Protein AF-A0A8R7UZB0-F1 (afdb_monomer_lite)

Secondary structure (DSSP, 8-state):
-HHHHH-TT--EEEEE----GGGS---HHHHHHTT--SS---TTSSS---TT----BSS--EEEEES----HHHHHHHHHHHHHBTT--EEEEE--PPPHHHHHHTT-

Foldseek 3Di:
DVVCVVCLQDAEAEAEDDPDPVPDPPDPVVCVVVVHDPDPDPLPPDQDDDPPDPAARERHAYYEYAQDDPDPSSVSSVVSNVVRYPNHNDYHYYHHDDDPVVVVVVPD

Organism: Triticum urartu (NCBI:txid4572)

Structure (mmCIF, N/CA/C/O backbone):
data_AF-A0A8R7UZB0-F1
#
_entry.id   AF-A0A8R7UZB0-F1
#
loop_
_atom_site.group_PDB
_atom_site.id
_atom_site.type_symbol
_atom_site.label_atom_id
_atom_site.label_alt_id
_atom_site.label_comp_id
_atom_site.label_asym_id
_atom_site.label_entity_id
_atom_site.label_seq_id
_atom_site.pdbx_PDB_ins_code
_atom_site.Cartn_x
_atom_site.Cartn_y
_atom_site.Cartn_z
_atom_site.occupancy
_atom_site.B_iso_or_equiv
_atom_site.auth_seq_id
_atom_site.auth_comp_id
_atom_site.auth_asym_id
_atom_site.auth_atom_id
_atom_site.pdbx_PDB_model_num
ATOM 1 N N . MET A 1 1 ? 6.814 10.118 -5.670 1.00 72.44 1 MET A N 1
ATOM 2 C CA . MET A 1 1 ? 6.245 9.483 -4.460 1.00 72.44 1 MET A CA 1
ATOM 3 C C . MET A 1 1 ? 7.316 9.513 -3.372 1.00 72.44 1 MET A C 1
ATOM 5 O O . MET A 1 1 ? 8.326 8.846 -3.556 1.00 72.44 1 MET A O 1
ATOM 9 N N . PHE A 1 2 ? 7.157 10.299 -2.298 1.00 76.12 2 PHE A N 1
ATOM 10 C CA . PHE A 1 2 ? 8.247 10.562 -1.332 1.00 76.12 2 PHE A CA 1
ATOM 11 C C . PHE A 1 2 ? 8.702 9.310 -0.561 1.00 76.12 2 PHE A C 1
ATOM 13 O O . PHE A 1 2 ? 9.891 9.141 -0.313 1.00 76.12 2 PHE A O 1
ATOM 20 N N . ILE A 1 3 ? 7.773 8.394 -0.259 1.00 81.38 3 ILE A N 1
ATOM 21 C CA . ILE A 1 3 ? 8.074 7.125 0.424 1.00 81.38 3 ILE A CA 1
ATOM 22 C C . ILE A 1 3 ? 9.095 6.310 -0.379 1.00 81.38 3 ILE A C 1
ATOM 24 O O . ILE A 1 3 ? 10.067 5.815 0.178 1.00 81.38 3 ILE A O 1
ATOM 28 N N . LEU A 1 4 ? 8.916 6.236 -1.701 1.00 87.00 4 LEU A N 1
ATOM 29 C CA . LEU A 1 4 ? 9.827 5.504 -2.582 1.00 87.00 4 LEU A CA 1
ATOM 30 C C . LEU A 1 4 ? 11.197 6.188 -2.684 1.00 87.00 4 LEU A C 1
ATOM 32 O O . LEU A 1 4 ? 12.214 5.514 -2.765 1.00 87.00 4 LEU A O 1
ATOM 36 N N . GLN A 1 5 ? 11.254 7.521 -2.631 1.00 86.62 5 GLN A N 1
ATOM 37 C CA . GLN A 1 5 ? 12.531 8.247 -2.622 1.00 86.62 5 GLN A CA 1
ATOM 38 C C . GLN A 1 5 ? 13.339 7.981 -1.346 1.00 86.62 5 GLN A C 1
ATOM 40 O O . GLN A 1 5 ? 14.559 7.861 -1.411 1.00 86.62 5 GLN A O 1
ATOM 45 N N . GLY A 1 6 ? 12.665 7.868 -0.199 1.00 88.00 6 GLY A N 1
ATOM 46 C CA . GLY A 1 6 ? 13.305 7.583 1.087 1.00 88.00 6 GLY A CA 1
ATOM 47 C C . GLY A 1 6 ? 13.708 6.119 1.293 1.00 88.00 6 GLY A C 1
ATOM 48 O O . GLY A 1 6 ? 14.413 5.826 2.255 1.00 88.00 6 GLY A O 1
ATOM 49 N N . ALA A 1 7 ? 13.279 5.204 0.420 1.00 91.06 7 ALA A N 1
ATOM 50 C CA . ALA A 1 7 ? 13.490 3.766 0.578 1.00 91.06 7 ALA A CA 1
ATOM 51 C C . ALA A 1 7 ? 13.933 3.095 -0.739 1.00 91.06 7 ALA A C 1
ATOM 53 O O . ALA A 1 7 ? 13.227 2.228 -1.241 1.00 91.06 7 ALA A O 1
ATOM 54 N N . PRO A 1 8 ? 15.110 3.438 -1.298 1.00 90.50 8 PRO A N 1
ATOM 55 C CA . PRO A 1 8 ? 15.537 2.988 -2.632 1.00 90.50 8 PRO A CA 1
ATOM 56 C C . PRO A 1 8 ? 15.699 1.464 -2.779 1.00 90.50 8 PRO A C 1
ATOM 58 O O . PRO A 1 8 ? 15.636 0.940 -3.890 1.00 90.50 8 PRO A O 1
ATOM 61 N N . SER A 1 9 ? 15.900 0.746 -1.670 1.00 94.25 9 SER A N 1
ATOM 62 C CA . SER A 1 9 ? 16.006 -0.719 -1.635 1.00 94.25 9 SER A CA 1
ATOM 63 C C . SER A 1 9 ? 14.660 -1.418 -1.410 1.00 94.25 9 SER A C 1
ATOM 65 O O . SER A 1 9 ? 14.629 -2.633 -1.226 1.00 94.25 9 SER A O 1
ATOM 67 N N . LEU A 1 10 ? 13.539 -0.691 -1.391 1.00 95.75 10 LEU A N 1
ATOM 68 C CA . LEU A 1 10 ? 12.221 -1.276 -1.145 1.00 95.75 10 LEU A CA 1
ATOM 69 C C . LEU A 1 10 ? 11.825 -2.213 -2.293 1.00 95.75 10 LEU A C 1
ATOM 71 O O . LEU A 1 10 ? 11.697 -1.773 -3.431 1.00 95.75 10 LEU A O 1
ATOM 75 N N . HIS A 1 11 ? 11.628 -3.495 -1.996 1.00 97.06 11 HIS A N 1
ATOM 76 C CA . HIS A 1 11 ? 11.221 -4.487 -2.997 1.00 97.06 11 HIS A CA 1
ATOM 77 C C . HIS A 1 11 ? 9.697 -4.616 -3.120 1.00 97.06 11 HIS A C 1
ATOM 79 O O . HIS A 1 11 ? 9.159 -4.749 -4.217 1.00 97.06 11 HIS A O 1
ATOM 85 N N . GLU A 1 12 ? 8.995 -4.514 -1.992 1.00 97.38 12 GLU A N 1
ATOM 86 C CA . GLU A 1 12 ? 7.544 -4.652 -1.901 1.00 97.38 12 GLU A CA 1
ATOM 87 C C . GLU A 1 12 ? 6.950 -3.491 -1.102 1.00 97.38 12 GLU A C 1
ATOM 89 O O . GLU A 1 12 ? 7.444 -3.146 -0.026 1.00 97.38 12 GLU A O 1
ATOM 94 N N . LEU A 1 13 ? 5.873 -2.900 -1.621 1.00 94.94 13 LEU A N 1
ATOM 95 C CA . LEU A 1 13 ? 5.086 -1.881 -0.933 1.00 94.94 13 LEU A CA 1
ATOM 96 C C . LEU A 1 13 ? 3.693 -2.433 -0.624 1.00 94.94 13 LEU A C 1
ATOM 98 O O . LEU A 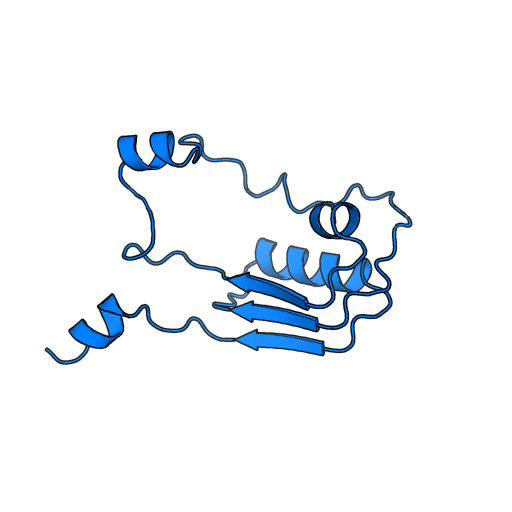1 13 ? 2.922 -2.740 -1.531 1.00 94.94 13 LEU A O 1
ATOM 102 N N . CYS A 1 14 ? 3.350 -2.482 0.661 1.00 93.81 14 CYS A N 1
ATOM 103 C CA . CYS A 1 14 ? 2.031 -2.882 1.141 1.00 93.81 14 CYS A CA 1
ATOM 104 C C . CYS A 1 14 ? 1.259 -1.668 1.666 1.00 93.81 14 CYS A C 1
ATOM 106 O O . CYS A 1 14 ? 1.725 -0.963 2.560 1.00 93.81 14 CYS A O 1
ATOM 108 N N . ILE A 1 15 ? 0.057 -1.451 1.138 1.00 90.06 15 ILE A N 1
ATOM 109 C CA . ILE A 1 15 ? -0.878 -0.411 1.567 1.00 90.06 15 ILE A CA 1
ATOM 110 C C . ILE A 1 15 ? -2.114 -1.106 2.133 1.00 90.06 15 ILE A C 1
ATOM 112 O O . ILE A 1 15 ? -2.766 -1.882 1.440 1.00 90.06 15 ILE A O 1
ATOM 116 N N . LYS A 1 16 ? -2.454 -0.828 3.391 1.00 87.75 16 LYS A N 1
ATOM 117 C CA . LYS A 1 16 ? -3.696 -1.297 4.015 1.00 87.75 16 LYS A CA 1
ATOM 118 C C . LYS A 1 16 ? -4.631 -0.102 4.170 1.00 87.75 16 LYS A C 1
ATOM 120 O O . LYS A 1 16 ? -4.341 0.806 4.944 1.00 87.75 16 LYS A O 1
ATOM 125 N N . VAL A 1 17 ? -5.729 -0.101 3.424 1.00 84.81 17 VAL A N 1
ATOM 126 C CA . VAL A 1 17 ? -6.808 0.877 3.573 1.00 84.81 17 VAL A CA 1
ATOM 127 C C . VAL A 1 17 ? -7.757 0.342 4.633 1.00 84.81 17 VAL A C 1
ATOM 129 O O . VAL A 1 17 ? -8.304 -0.755 4.497 1.00 84.81 17 VAL A O 1
ATOM 132 N N . TRP A 1 18 ? -7.895 1.083 5.730 1.00 80.00 18 TRP A N 1
ATOM 133 C CA . TRP A 1 18 ? -8.658 0.628 6.881 1.00 80.00 18 TRP A CA 1
ATOM 134 C C . TRP A 1 18 ? -9.370 1.776 7.585 1.00 80.00 18 TRP A C 1
ATOM 136 O O . TRP A 1 18 ? -8.745 2.675 8.135 1.00 80.00 18 TRP A O 1
ATOM 146 N N . ASP A 1 19 ? -10.690 1.691 7.594 1.00 75.06 19 ASP A N 1
ATOM 147 C CA . ASP A 1 19 ? -11.644 2.613 8.215 1.00 75.06 19 ASP A CA 1
ATOM 148 C C . ASP A 1 19 ? -12.495 1.898 9.283 1.00 75.06 19 ASP A C 1
ATOM 150 O O . ASP A 1 19 ? -13.523 2.394 9.736 1.00 75.06 19 ASP A O 1
ATOM 154 N N . HIS A 1 20 ? -12.105 0.681 9.675 1.00 80.69 20 HIS A N 1
ATOM 155 C CA . HIS A 1 20 ? -12.876 -0.092 10.637 1.00 80.69 20 HIS A CA 1
ATOM 156 C C . HIS A 1 20 ? -12.580 0.344 12.075 1.00 80.69 20 HIS A C 1
ATOM 158 O O . HIS A 1 20 ? -11.468 0.153 12.573 1.00 80.69 20 HIS A O 1
ATOM 164 N N . LEU A 1 21 ? -13.617 0.825 12.765 1.00 78.56 21 LEU A N 1
ATOM 165 C CA . LEU A 1 21 ? -13.573 1.329 14.142 1.00 78.56 21 LEU A CA 1
ATOM 166 C C . LEU A 1 21 ? -12.818 0.425 15.129 1.00 78.56 21 LEU A C 1
ATOM 168 O O . LEU A 1 21 ? -12.085 0.942 15.962 1.00 78.56 21 LEU A O 1
ATOM 172 N N . CYS A 1 22 ? -12.926 -0.907 15.026 1.00 81.38 22 CYS A N 1
ATOM 173 C CA . CYS A 1 22 ? -12.248 -1.808 15.974 1.00 81.38 22 CYS A CA 1
ATOM 174 C C . CYS A 1 22 ? -10.713 -1.768 15.918 1.00 81.38 22 CYS A C 1
ATOM 176 O O . CYS A 1 22 ? -10.078 -2.257 16.844 1.00 81.38 22 CYS A O 1
ATOM 178 N N . GLU A 1 23 ? -10.114 -1.243 14.846 1.00 75.31 23 GLU A N 1
ATOM 179 C CA . GLU A 1 23 ? -8.653 -1.076 14.743 1.00 75.31 23 GLU A CA 1
ATOM 180 C C . GLU A 1 23 ? -8.241 0.403 14.741 1.00 75.31 23 GLU A C 1
ATOM 182 O O . GLU A 1 23 ? -7.054 0.714 14.660 1.00 75.31 23 GLU A O 1
ATOM 187 N N . MET A 1 24 ? -9.201 1.329 14.826 1.00 79.94 24 MET A N 1
ATOM 188 C CA . MET A 1 24 ? -8.911 2.755 14.884 1.00 79.94 24 MET A CA 1
ATOM 189 C C . MET A 1 24 ? -8.689 3.192 16.330 1.00 79.94 24 MET A C 1
ATOM 191 O O . MET A 1 24 ? -9.538 2.997 17.198 1.00 79.94 24 MET A O 1
ATOM 195 N N . THR A 1 25 ? -7.572 3.873 16.584 1.00 83.19 25 THR A N 1
ATOM 196 C CA . THR A 1 25 ? -7.390 4.630 17.826 1.00 83.19 25 THR A CA 1
ATOM 197 C C . THR A 1 25 ? -8.259 5.883 17.752 1.00 83.19 25 THR A C 1
ATOM 199 O O . THR A 1 25 ? -7.883 6.875 17.119 1.00 83.19 25 THR A O 1
ATOM 202 N N . VAL A 1 26 ? -9.452 5.803 18.341 1.00 82.12 26 VAL A N 1
ATOM 203 C CA . VAL A 1 26 ? -10.423 6.908 18.414 1.00 82.12 26 VAL A CA 1
ATOM 204 C C . VAL A 1 26 ? -10.237 7.780 19.654 1.00 82.12 26 VAL A C 1
ATOM 206 O O . VAL A 1 26 ? -10.601 8.948 19.627 1.00 82.12 26 VAL A O 1
ATOM 209 N N . ASP A 1 27 ? -9.643 7.234 20.716 1.00 88.25 27 ASP A N 1
ATOM 210 C CA . ASP A 1 27 ? -9.380 7.968 21.952 1.00 88.25 27 ASP A CA 1
ATOM 211 C C . ASP A 1 27 ? -8.278 9.020 21.753 1.00 88.25 27 ASP A C 1
ATOM 213 O O . ASP A 1 27 ? -7.170 8.701 21.323 1.00 88.25 27 ASP A O 1
ATOM 217 N N . GLU A 1 28 ? -8.573 10.281 22.066 1.00 87.00 28 GLU A N 1
ATOM 218 C CA . GLU A 1 28 ? -7.668 11.410 21.821 1.00 87.00 28 GLU A CA 1
ATOM 219 C C . GLU A 1 28 ? -6.362 11.336 22.625 1.00 87.00 28 GLU A C 1
ATOM 221 O O . GLU A 1 28 ? -5.310 11.770 22.136 1.00 87.00 28 GLU A O 1
ATOM 226 N N . GLN A 1 29 ? -6.400 10.782 23.842 1.00 89.00 29 GLN A N 1
ATOM 227 C CA . GLN A 1 29 ? -5.214 10.661 24.690 1.00 89.00 29 GLN A CA 1
ATOM 228 C C . GLN A 1 29 ? -4.267 9.604 24.125 1.00 89.00 29 GLN A C 1
ATOM 230 O O . GLN A 1 29 ? -3.074 9.871 23.948 1.00 89.00 29 GLN A O 1
ATOM 235 N N . GLU A 1 30 ? -4.799 8.439 23.755 1.00 88.69 30 GLU A N 1
ATOM 236 C CA . GLU A 1 30 ? -4.027 7.387 23.096 1.00 88.69 30 GLU A CA 1
ATOM 237 C C . GLU A 1 30 ? -3.514 7.855 21.729 1.00 88.69 30 GLU A C 1
ATOM 239 O O . GLU A 1 30 ? -2.345 7.640 21.404 1.00 88.69 30 GLU A O 1
ATOM 244 N N . ARG A 1 31 ? -4.322 8.584 20.949 1.00 88.44 31 ARG A N 1
ATOM 245 C CA . ARG A 1 31 ? -3.869 9.181 19.683 1.00 88.44 31 ARG A CA 1
ATOM 246 C C . ARG A 1 31 ? -2.666 10.094 19.877 1.00 88.44 31 ARG A C 1
ATOM 248 O O . ARG A 1 31 ? -1.669 9.939 19.177 1.00 88.44 31 ARG A O 1
ATOM 255 N N . THR A 1 32 ? -2.734 10.989 20.858 1.00 87.25 32 THR A N 1
ATOM 256 C CA . THR A 1 32 ? -1.637 11.911 21.182 1.00 87.25 32 THR A CA 1
ATOM 257 C C . THR A 1 32 ? -0.383 11.146 21.610 1.00 87.25 32 THR A C 1
ATOM 259 O O . THR A 1 32 ? 0.714 11.431 21.131 1.00 87.25 32 THR A O 1
ATOM 262 N N . LYS A 1 33 ? -0.543 10.123 22.454 1.00 90.56 33 LYS A N 1
ATOM 263 C CA . LYS A 1 33 ? 0.541 9.247 22.922 1.00 90.56 33 LYS A CA 1
ATOM 264 C C . LYS A 1 33 ? 1.232 8.490 21.783 1.00 90.56 33 LYS A C 1
ATOM 266 O O . LYS A 1 33 ? 2.450 8.342 21.817 1.00 90.56 33 LYS A O 1
ATOM 271 N N . TYR A 1 34 ? 0.488 8.052 20.767 1.00 86.31 34 TYR A N 1
ATOM 272 C CA . TYR A 1 34 ? 1.044 7.418 19.563 1.00 86.31 34 TYR A CA 1
ATOM 273 C C . TYR A 1 34 ? 1.509 8.422 18.492 1.00 86.31 34 TYR A C 1
ATOM 275 O O . TYR A 1 34 ? 1.948 8.013 17.417 1.00 86.31 34 TYR A O 1
ATOM 283 N N . GLY A 1 35 ? 1.441 9.730 18.767 1.00 83.94 35 GLY A N 1
ATOM 284 C CA . GLY A 1 35 ? 1.853 10.779 17.832 1.00 83.94 35 GLY A CA 1
ATOM 285 C C . GLY A 1 35 ? 0.894 10.971 16.653 1.00 83.94 35 GLY A C 1
ATOM 286 O O . GLY A 1 35 ? 1.267 11.569 15.640 1.00 83.94 35 GLY A O 1
ATOM 287 N N . PHE A 1 36 ? -0.338 10.469 16.753 1.00 82.44 36 PHE A N 1
ATOM 288 C CA . PHE A 1 36 ? -1.373 10.744 15.767 1.00 82.44 36 PHE A CA 1
ATOM 289 C C . PHE A 1 36 ? -1.857 12.185 15.908 1.00 82.44 36 PHE A C 1
ATOM 291 O O . PHE A 1 36 ? -2.085 12.694 17.001 1.00 82.44 36 PHE A O 1
ATOM 298 N N . SER A 1 37 ? -2.030 12.852 14.770 1.00 79.44 37 SER A N 1
ATOM 299 C CA . SER A 1 37 ? -2.597 14.196 14.735 1.00 79.44 37 SER A CA 1
ATOM 300 C C . SER A 1 37 ? -4.106 14.130 14.972 1.00 79.44 37 SER A C 1
ATOM 302 O O . SER A 1 37 ? -4.788 13.274 14.404 1.00 79.44 37 SER A O 1
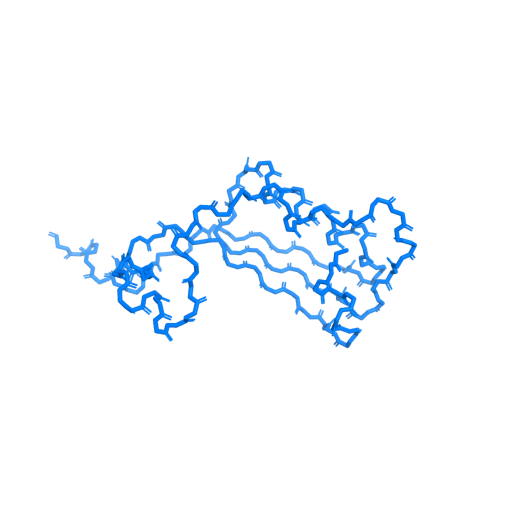ATOM 304 N N . ASN A 1 38 ? -4.618 15.033 15.804 1.00 75.06 38 ASN A N 1
ATOM 305 C CA . ASN A 1 38 ? -6.058 15.216 16.013 1.00 75.06 38 ASN A CA 1
ATOM 306 C C . ASN A 1 38 ? -6.667 16.204 15.008 1.00 75.06 38 ASN A C 1
ATOM 308 O O . ASN A 1 38 ? -7.883 16.303 14.894 1.00 75.06 38 ASN A O 1
ATOM 312 N N . GLU A 1 39 ? -5.826 16.899 14.241 1.00 77.50 39 GLU A N 1
ATOM 313 C CA . GLU A 1 39 ? -6.268 17.721 13.124 1.00 77.50 39 GLU A CA 1
ATOM 314 C C . GLU A 1 39 ? -6.622 16.810 11.945 1.00 77.50 39 GLU A C 1
ATOM 316 O O . GLU A 1 39 ? -5.861 15.900 11.592 1.00 77.50 39 GLU A O 1
ATOM 321 N N . GLN A 1 40 ? -7.767 17.065 11.306 1.00 65.62 40 GLN A N 1
ATOM 322 C CA . GLN A 1 40 ? -8.022 16.496 9.988 1.00 65.62 40 GLN A CA 1
ATOM 323 C C . GLN A 1 40 ? -6.975 17.057 9.036 1.00 65.62 40 GLN A C 1
ATOM 325 O O . GLN A 1 40 ? -7.015 18.217 8.638 1.00 65.62 40 GLN A O 1
ATOM 330 N N . LYS A 1 41 ? -6.002 16.221 8.687 1.00 62.69 41 LYS A N 1
ATOM 331 C CA . LYS A 1 41 ? -5.083 16.538 7.607 1.00 62.69 41 LYS A CA 1
ATOM 332 C C . LYS A 1 41 ? -5.856 16.370 6.313 1.00 62.69 41 LYS A C 1
ATOM 334 O O . LYS A 1 41 ? -6.293 15.258 6.021 1.00 62.69 41 LYS A O 1
ATOM 339 N N . ASP A 1 42 ? -5.999 17.447 5.546 1.00 55.66 42 ASP A N 1
ATOM 340 C CA . ASP A 1 42 ? -6.537 17.371 4.191 1.00 55.66 42 ASP A CA 1
ATOM 341 C C . ASP A 1 42 ? -5.792 16.268 3.424 1.00 55.66 42 ASP A C 1
ATOM 343 O O . ASP A 1 42 ? -4.595 16.374 3.125 1.00 55.66 42 ASP A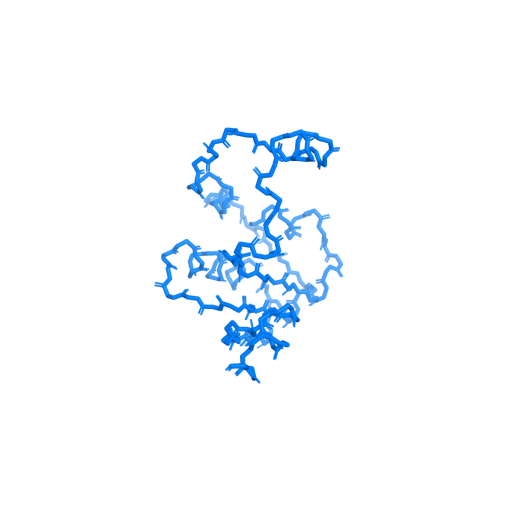 O 1
ATOM 347 N N . ALA A 1 43 ? -6.505 15.183 3.106 1.00 51.84 43 ALA A N 1
ATOM 348 C CA . ALA A 1 43 ? -5.966 13.985 2.454 1.00 51.84 43 ALA A CA 1
ATOM 349 C C . ALA A 1 43 ? -5.322 14.284 1.082 1.00 51.84 43 ALA A C 1
ATOM 351 O O . ALA A 1 43 ? -4.584 13.470 0.522 1.00 51.84 43 ALA A O 1
ATOM 352 N N . HIS A 1 44 ? -5.561 15.485 0.553 1.00 48.50 44 HIS A N 1
ATOM 353 C CA . HIS A 1 44 ? -5.081 15.973 -0.731 1.00 48.50 44 HIS A CA 1
ATOM 354 C C . HIS A 1 44 ? -3.574 16.262 -0.799 1.00 48.50 44 HIS A C 1
ATOM 356 O O . HIS A 1 44 ? -3.042 16.360 -1.910 1.00 48.50 44 HIS A O 1
ATOM 362 N N . VAL A 1 45 ? -2.885 16.426 0.338 1.00 50.66 45 VAL A N 1
ATOM 363 C CA . VAL A 1 45 ? -1.524 16.999 0.355 1.00 50.66 45 VAL A CA 1
ATOM 364 C C . VAL A 1 45 ? -0.413 15.948 0.258 1.00 50.66 45 VAL 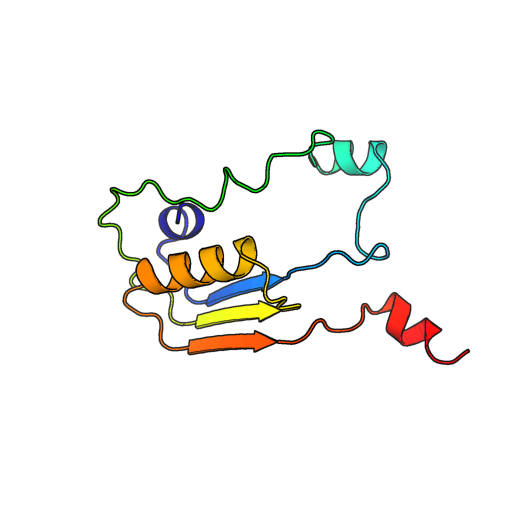A C 1
ATOM 366 O O . VAL A 1 45 ? 0.626 16.220 -0.336 1.00 50.66 45 VAL A O 1
ATOM 369 N N . LEU A 1 46 ? -0.602 14.732 0.779 1.00 51.28 46 LEU A N 1
ATOM 370 C CA . LEU A 1 46 ? 0.532 13.819 1.001 1.00 51.28 46 LEU A CA 1
ATOM 371 C C . LEU A 1 46 ? 0.878 12.911 -0.190 1.00 51.28 46 LEU A C 1
ATOM 373 O O . LEU A 1 46 ? 2.030 12.522 -0.341 1.00 51.28 46 LEU A O 1
ATOM 377 N N . TRP A 1 47 ? -0.063 12.601 -1.083 1.00 56.88 47 TRP A N 1
ATOM 378 C CA . TRP A 1 47 ? 0.187 11.640 -2.175 1.00 56.88 47 TRP A CA 1
ATOM 379 C C . TRP A 1 47 ? 0.595 12.279 -3.501 1.00 56.88 47 TRP A C 1
ATOM 381 O O . TRP A 1 47 ? 1.069 11.587 -4.405 1.00 56.88 47 TRP A O 1
ATOM 391 N N . LYS A 1 48 ? 0.428 13.599 -3.636 1.00 52.66 48 LYS A N 1
ATOM 392 C CA . LYS A 1 48 ? 0.882 14.327 -4.819 1.00 52.66 48 LYS A CA 1
ATOM 393 C C . LYS A 1 48 ? 2.401 14.419 -4.759 1.00 52.66 48 LYS A C 1
ATOM 395 O O . LYS A 1 48 ? 2.968 15.267 -4.080 1.00 52.66 48 LYS A O 1
ATOM 400 N N . ALA A 1 49 ? 3.067 13.511 -5.466 1.00 53.31 49 ALA A N 1
ATOM 401 C CA . ALA A 1 49 ? 4.473 13.690 -5.785 1.00 53.31 49 ALA A CA 1
ATOM 402 C C . ALA A 1 49 ? 4.648 15.068 -6.451 1.00 53.31 49 ALA A C 1
ATOM 404 O O . ALA A 1 49 ? 3.787 15.440 -7.255 1.00 53.31 49 ALA A O 1
ATOM 405 N N . PRO A 1 50 ? 5.725 15.817 -6.160 1.00 54.47 50 PRO A N 1
ATOM 406 C CA . PRO A 1 50 ? 6.031 17.001 -6.944 1.00 54.47 50 PRO A CA 1
ATOM 407 C C . PRO A 1 50 ? 6.070 16.598 -8.421 1.00 54.47 50 PRO A C 1
ATOM 409 O O . PRO A 1 50 ? 6.767 15.652 -8.795 1.00 54.47 50 PRO A O 1
ATOM 412 N N . SER A 1 51 ? 5.275 17.292 -9.236 1.00 52.00 51 SER A N 1
ATOM 413 C CA . SER A 1 51 ? 4.993 17.004 -10.650 1.00 52.00 51 SER A CA 1
ATOM 414 C C . SER A 1 51 ? 6.229 17.005 -11.567 1.00 52.00 51 SER A C 1
ATOM 416 O O . SER A 1 51 ? 6.088 16.834 -12.772 1.00 52.00 51 SER A O 1
ATOM 418 N N . SER A 1 52 ? 7.421 17.230 -11.010 1.00 52.59 52 SER A N 1
ATOM 419 C CA . SER A 1 52 ? 8.687 17.505 -11.690 1.00 52.59 52 SER A CA 1
ATOM 420 C C . SER A 1 52 ? 9.830 16.559 -11.305 1.00 52.59 52 SER A C 1
ATOM 422 O O . SER A 1 52 ? 10.979 16.827 -11.643 1.00 52.59 52 SER A O 1
ATOM 424 N N . SER A 1 53 ? 9.570 15.483 -10.561 1.00 61.06 53 SER A N 1
ATOM 425 C CA . SER A 1 53 ? 10.635 14.542 -10.216 1.00 61.06 53 SER A CA 1
ATOM 426 C C . SER A 1 53 ? 10.747 13.452 -11.282 1.00 61.06 53 SER A C 1
ATOM 428 O O . SER A 1 53 ? 9.923 12.542 -11.308 1.00 61.06 53 SER A O 1
ATOM 430 N N . ASP A 1 54 ? 11.813 13.488 -12.090 1.00 73.62 54 ASP A N 1
ATOM 431 C CA . ASP A 1 54 ? 12.249 12.390 -12.983 1.00 73.62 54 ASP A CA 1
ATOM 432 C C . ASP A 1 54 ? 12.681 11.121 -12.218 1.00 73.62 54 ASP A C 1
ATOM 434 O O . ASP A 1 54 ? 13.285 10.199 -12.770 1.00 73.62 54 ASP A O 1
ATOM 438 N N . PHE A 1 55 ? 12.408 11.070 -10.914 1.00 83.88 55 PHE A N 1
ATOM 439 C CA . PHE A 1 55 ? 12.777 9.971 -10.051 1.00 83.88 55 PHE A CA 1
ATOM 440 C C . PHE A 1 55 ? 12.086 8.682 -10.490 1.00 83.88 55 PHE A C 1
ATOM 442 O O . PHE A 1 55 ? 10.856 8.605 -10.576 1.00 83.88 55 PHE A O 1
ATOM 449 N N . LYS A 1 56 ? 12.905 7.649 -10.684 1.00 89.06 56 LYS A N 1
ATOM 450 C CA . LYS A 1 56 ? 12.468 6.282 -10.932 1.00 89.06 56 LYS A CA 1
ATOM 451 C C . LYS A 1 56 ? 12.957 5.373 -9.816 1.00 89.06 56 LYS A C 1
ATOM 453 O O . LYS A 1 56 ? 14.135 5.370 -9.470 1.00 89.06 56 LYS A O 1
ATOM 458 N N . HIS A 1 57 ? 12.040 4.594 -9.264 1.00 92.12 57 HIS A N 1
ATOM 459 C CA . HIS A 1 57 ? 12.355 3.542 -8.316 1.00 92.12 57 HIS A CA 1
ATOM 460 C C . HIS A 1 57 ? 12.672 2.258 -9.087 1.00 92.12 57 HIS A C 1
ATOM 462 O O . HIS A 1 57 ? 11.850 1.790 -9.872 1.00 92.12 57 HIS A O 1
ATOM 468 N N . HIS A 1 58 ? 13.862 1.697 -8.883 1.00 94.62 58 HIS A N 1
ATOM 469 C CA . HIS A 1 58 ? 14.359 0.571 -9.683 1.00 94.62 58 HIS A CA 1
ATOM 470 C C . HIS A 1 58 ? 14.279 -0.786 -8.980 1.00 94.62 58 HIS A C 1
ATOM 472 O O . HIS A 1 58 ? 14.526 -1.795 -9.624 1.00 94.62 58 HIS A O 1
ATOM 478 N N . ASN A 1 59 ? 13.934 -0.824 -7.689 1.00 96.19 59 ASN A N 1
ATOM 479 C CA . ASN A 1 59 ? 13.904 -2.074 -6.922 1.00 96.19 59 ASN A CA 1
ATOM 480 C C . ASN A 1 59 ? 12.491 -2.553 -6.552 1.00 96.19 59 ASN A C 1
ATOM 482 O O . ASN A 1 59 ? 12.335 -3.672 -6.086 1.00 96.19 59 ASN A O 1
ATOM 486 N N . LEU A 1 60 ? 11.467 -1.713 -6.741 1.00 96.81 60 LEU A N 1
ATOM 487 C CA . LEU A 1 60 ? 10.106 -2.014 -6.290 1.00 96.81 60 LEU A CA 1
ATOM 488 C C . LEU A 1 60 ? 9.405 -2.838 -7.365 1.00 96.81 60 LEU A C 1
ATOM 490 O O . LEU A 1 60 ? 8.944 -2.267 -8.354 1.00 96.81 60 LEU A O 1
ATOM 494 N N . SER A 1 61 ? 9.306 -4.142 -7.140 1.00 97.62 61 SER A N 1
ATOM 495 C CA . SER A 1 61 ? 8.688 -5.099 -8.060 1.00 97.62 61 SER A CA 1
ATOM 496 C C . SER A 1 61 ? 7.224 -5.377 -7.740 1.00 97.62 61 SER A C 1
ATOM 498 O O . SER A 1 61 ? 6.466 -5.735 -8.639 1.00 97.62 61 SER A O 1
ATOM 500 N N . MET A 1 62 ? 6.796 -5.150 -6.493 1.00 98.12 62 MET A N 1
ATOM 501 C CA . MET A 1 62 ? 5.464 -5.545 -6.039 1.00 98.12 62 MET A CA 1
ATOM 502 C C . MET A 1 62 ? 4.732 -4.450 -5.259 1.00 98.12 62 MET A C 1
ATOM 504 O O . MET A 1 62 ? 5.256 -3.877 -4.300 1.00 98.12 62 MET A O 1
ATOM 508 N N . LEU A 1 63 ? 3.475 -4.209 -5.637 1.00 96.62 63 LEU A N 1
ATOM 509 C CA . LEU A 1 63 ? 2.521 -3.390 -4.890 1.00 96.62 63 LEU A CA 1
ATOM 510 C C . LEU A 1 63 ? 1.345 -4.256 -4.425 1.00 96.62 63 LEU A C 1
ATOM 512 O O . LEU A 1 63 ? 0.671 -4.879 -5.244 1.00 96.62 63 LEU A O 1
ATOM 516 N N . ARG A 1 64 ? 1.046 -4.246 -3.123 1.00 96.38 64 ARG A N 1
ATOM 517 C CA . ARG A 1 64 ? -0.159 -4.867 -2.552 1.00 96.38 64 ARG A CA 1
ATOM 518 C C . ARG A 1 64 ? -1.047 -3.819 -1.906 1.00 96.38 64 ARG A C 1
ATOM 520 O O . ARG A 1 64 ? -0.588 -3.059 -1.056 1.00 96.38 64 ARG A O 1
ATOM 527 N N . VAL A 1 65 ? -2.325 -3.814 -2.263 1.00 93.12 65 VAL A N 1
ATOM 528 C CA . VAL A 1 65 ? -3.343 -2.954 -1.655 1.00 93.12 65 VAL A CA 1
ATOM 529 C C . VAL A 1 65 ? -4.410 -3.829 -1.013 1.00 93.12 65 VAL A C 1
ATOM 531 O O . VAL A 1 65 ? -5.062 -4.604 -1.701 1.00 93.12 65 VAL A O 1
ATOM 534 N N . PHE A 1 66 ? -4.594 -3.707 0.297 1.00 90.62 66 PHE A N 1
ATOM 535 C CA . PHE A 1 66 ? -5.638 -4.397 1.055 1.00 90.62 66 PHE A CA 1
ATOM 536 C C . PHE A 1 66 ? -6.759 -3.432 1.405 1.00 90.62 66 PHE A C 1
ATOM 538 O O . PHE A 1 66 ? -6.484 -2.300 1.802 1.00 90.62 66 PHE A O 1
ATOM 545 N N . GLY A 1 67 ? -8.009 -3.884 1.304 1.00 88.00 67 GLY A N 1
ATOM 546 C CA . GLY A 1 67 ? -9.157 -3.007 1.523 1.00 88.00 67 GLY A CA 1
ATOM 547 C C . GLY A 1 67 ? -9.375 -2.018 0.391 1.00 88.00 67 GLY A C 1
ATOM 548 O O . GLY A 1 67 ? -9.816 -0.902 0.640 1.00 88.00 67 GLY A O 1
ATOM 549 N N . PHE A 1 68 ? -9.042 -2.412 -0.840 1.00 84.69 68 PHE A N 1
ATOM 550 C CA . PHE A 1 68 ? -9.192 -1.538 -1.993 1.00 84.69 68 PHE A CA 1
ATOM 551 C C . PHE A 1 68 ? -10.647 -1.071 -2.146 1.00 84.69 68 PHE A C 1
ATOM 553 O O . PHE A 1 68 ? -11.572 -1.878 -2.230 1.00 84.69 68 PHE A O 1
ATOM 560 N N . GLN A 1 69 ? -10.816 0.247 -2.211 1.00 81.94 69 GLN A N 1
ATOM 561 C CA . GLN A 1 69 ? -12.056 0.919 -2.573 1.00 81.94 69 GLN A CA 1
ATOM 562 C C . GLN A 1 69 ? -11.758 1.824 -3.771 1.00 81.94 69 GLN A C 1
ATOM 564 O O . GLN A 1 69 ? -10.657 2.369 -3.886 1.00 81.94 69 GLN A O 1
ATOM 569 N N . CYS A 1 70 ? -12.720 1.979 -4.684 1.00 83.12 70 CYS A N 1
ATOM 570 C CA . CYS 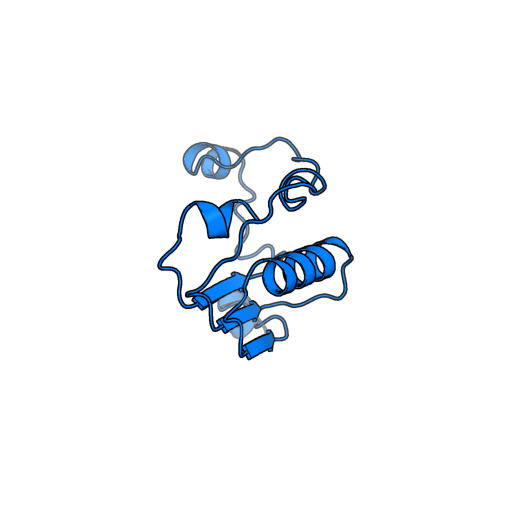A 1 70 ? -12.552 2.781 -5.900 1.00 83.12 70 CYS A CA 1
ATOM 571 C C . CYS A 1 70 ? -12.661 4.295 -5.615 1.00 83.12 70 CYS A C 1
ATOM 573 O O . CYS A 1 70 ? -13.383 5.024 -6.294 1.00 83.12 70 CYS A O 1
ATOM 575 N N . GLU A 1 71 ? -11.941 4.765 -4.601 1.00 84.81 71 GLU A N 1
ATOM 576 C CA . GLU A 1 71 ? -11.823 6.174 -4.242 1.00 84.81 71 GLU A CA 1
ATOM 577 C C . GLU A 1 71 ? -10.700 6.832 -5.048 1.00 84.81 71 GLU A C 1
ATOM 579 O O . GLU A 1 71 ? -9.658 6.222 -5.330 1.00 84.81 71 GLU A O 1
ATOM 584 N N . ALA A 1 72 ? -10.898 8.094 -5.433 1.00 84.38 72 ALA A N 1
ATOM 585 C CA . ALA A 1 72 ? -9.974 8.806 -6.310 1.00 84.38 72 ALA A CA 1
ATOM 586 C C . ALA A 1 72 ? -8.567 8.900 -5.698 1.00 84.38 72 ALA A C 1
ATOM 588 O O . ALA A 1 72 ? -7.567 8.772 -6.405 1.00 84.38 72 ALA A O 1
ATOM 589 N N . GLU A 1 73 ? -8.484 9.081 -4.386 1.00 80.88 73 GLU A N 1
ATOM 590 C CA . GLU A 1 73 ? -7.263 9.185 -3.596 1.00 80.88 73 GLU A CA 1
ATOM 591 C C . GLU A 1 73 ? -6.445 7.890 -3.664 1.00 80.88 73 GLU A C 1
ATOM 593 O O . GLU A 1 73 ? -5.252 7.925 -3.984 1.00 80.88 73 GLU A O 1
ATOM 598 N N . ILE A 1 74 ? -7.095 6.743 -3.443 1.00 83.75 74 ILE A N 1
ATOM 599 C CA . ILE A 1 74 ? -6.465 5.416 -3.478 1.00 83.75 74 ILE A CA 1
ATOM 600 C C . ILE A 1 74 ? -5.978 5.116 -4.898 1.00 83.75 74 ILE A C 1
ATOM 602 O O . ILE A 1 74 ? -4.816 4.754 -5.106 1.00 83.75 74 ILE A O 1
ATOM 606 N N . VAL A 1 75 ? -6.834 5.339 -5.897 1.00 86.94 75 VAL A N 1
ATOM 607 C CA . VAL A 1 75 ? -6.495 5.119 -7.310 1.00 86.94 75 VAL A CA 1
ATOM 608 C C . VAL A 1 75 ? -5.337 6.020 -7.751 1.00 86.94 75 VAL A C 1
ATOM 610 O O . VAL A 1 75 ? -4.435 5.569 -8.461 1.00 86.94 75 VAL A O 1
ATOM 613 N N . ASN A 1 76 ? -5.316 7.284 -7.328 1.00 85.88 76 ASN A N 1
ATOM 614 C CA . ASN A 1 76 ? -4.231 8.212 -7.651 1.00 85.88 76 ASN A CA 1
ATOM 615 C C . ASN A 1 76 ? -2.916 7.835 -6.959 1.00 85.88 76 ASN A C 1
ATOM 617 O O . ASN A 1 76 ? -1.852 7.991 -7.567 1.00 85.88 76 ASN A O 1
ATOM 621 N N . CYS A 1 77 ? -2.972 7.302 -5.736 1.00 85.19 77 CYS A N 1
ATOM 622 C CA . CYS A 1 77 ? -1.804 6.750 -5.053 1.00 85.19 77 CYS A CA 1
ATOM 623 C C . CYS A 1 77 ? -1.211 5.576 -5.849 1.00 85.19 77 CYS A C 1
ATOM 625 O O . CYS A 1 77 ? -0.035 5.625 -6.219 1.00 85.19 77 CYS A O 1
ATOM 627 N N . ILE A 1 78 ? -2.036 4.591 -6.221 1.00 89.25 78 ILE A N 1
ATOM 628 C CA . ILE A 1 78 ? -1.617 3.426 -7.020 1.00 89.25 78 ILE A CA 1
ATOM 629 C C . ILE A 1 78 ? -1.003 3.875 -8.350 1.00 89.25 78 ILE A C 1
ATOM 631 O O . ILE A 1 78 ? 0.124 3.499 -8.674 1.00 89.25 78 ILE A O 1
ATOM 635 N N . LYS A 1 79 ? -1.687 4.760 -9.088 1.00 89.31 79 LYS A N 1
ATOM 636 C CA . LYS A 1 79 ? -1.166 5.330 -10.343 1.00 89.31 79 LYS A CA 1
ATOM 637 C C . LYS A 1 79 ? 0.180 6.026 -10.146 1.00 89.31 79 LYS A C 1
ATOM 639 O O . LYS A 1 79 ? 1.033 5.961 -11.026 1.00 89.31 79 LYS A O 1
ATOM 644 N N . SER A 1 80 ? 0.379 6.699 -9.016 1.00 87.88 80 SER A N 1
ATOM 645 C CA . SER A 1 80 ? 1.644 7.370 -8.708 1.00 87.88 80 SER A CA 1
ATOM 646 C C . SER A 1 80 ? 2.770 6.369 -8.449 1.00 87.88 80 SER A C 1
ATOM 648 O O . SER A 1 80 ? 3.874 6.577 -8.945 1.00 87.88 80 SER A O 1
ATOM 650 N N . VAL A 1 81 ? 2.498 5.262 -7.748 1.00 90.12 81 VAL A N 1
ATOM 651 C CA . VAL A 1 81 ? 3.468 4.165 -7.572 1.00 90.12 81 VAL A CA 1
ATOM 652 C C . VAL A 1 81 ? 3.838 3.554 -8.921 1.00 90.12 81 VAL A C 1
ATOM 654 O O . VAL A 1 81 ? 5.023 3.457 -9.228 1.00 90.12 81 VAL A O 1
ATOM 657 N N . MET A 1 82 ? 2.843 3.231 -9.753 1.00 90.75 82 MET A N 1
ATOM 658 C CA . MET A 1 82 ? 3.058 2.656 -11.088 1.00 90.75 82 MET A CA 1
ATOM 659 C C . MET A 1 82 ? 3.882 3.571 -12.000 1.00 90.75 82 MET A C 1
ATOM 661 O O . MET A 1 82 ? 4.712 3.097 -12.762 1.00 90.75 82 MET A O 1
ATOM 665 N N . LYS A 1 83 ? 3.681 4.892 -11.923 1.00 89.12 83 LYS A N 1
ATOM 666 C CA . LYS A 1 83 ? 4.476 5.861 -12.695 1.00 89.12 83 LYS A CA 1
ATOM 667 C C . LYS A 1 83 ? 5.911 5.990 -12.189 1.00 89.12 83 LYS A C 1
ATOM 669 O O . LYS A 1 83 ? 6.816 6.220 -12.984 1.00 89.12 83 LYS A O 1
ATOM 674 N N . THR A 1 84 ? 6.109 5.928 -10.873 1.00 89.56 84 THR A N 1
ATOM 675 C CA . THR A 1 84 ? 7.422 6.136 -10.254 1.00 89.56 84 THR A CA 1
ATOM 676 C C . THR A 1 84 ? 8.280 4.872 -10.273 1.00 89.56 84 THR A C 1
ATOM 678 O O . THR A 1 84 ? 9.497 4.988 -10.362 1.00 89.56 84 THR A O 1
ATOM 681 N N . SER A 1 85 ? 7.702 3.675 -10.186 1.00 91.81 85 SER A N 1
ATOM 682 C CA . SER A 1 85 ? 8.486 2.440 -10.187 1.00 91.81 85 SER A CA 1
ATOM 683 C C . SER A 1 85 ? 8.706 1.908 -11.598 1.00 91.81 85 SER A C 1
ATOM 685 O O . SER A 1 85 ? 7.767 1.524 -12.285 1.00 91.81 85 SER A O 1
ATOM 687 N N . ALA A 1 86 ? 9.967 1.874 -12.021 1.00 91.44 86 ALA A N 1
ATOM 688 C CA . ALA A 1 86 ? 10.364 1.368 -13.330 1.00 91.44 86 ALA A CA 1
ATOM 689 C C . ALA A 1 86 ? 10.450 -0.164 -13.380 1.00 91.44 86 ALA A C 1
ATOM 691 O O . ALA A 1 86 ? 10.417 -0.729 -14.467 1.00 91.44 86 ALA A O 1
ATOM 692 N N . ALA A 1 87 ? 10.589 -0.808 -12.221 1.00 95.25 87 ALA A N 1
ATOM 693 C CA . ALA A 1 87 ? 10.734 -2.255 -12.091 1.00 95.25 87 ALA A CA 1
ATOM 694 C C . ALA A 1 87 ? 9.467 -2.933 -11.551 1.00 95.25 87 ALA A C 1
ATOM 696 O O . ALA A 1 87 ? 9.534 -4.081 -11.139 1.00 95.25 87 ALA A O 1
ATOM 697 N N . LEU A 1 88 ? 8.335 -2.221 -11.499 1.00 96.69 88 LEU A N 1
ATOM 698 C CA . LEU A 1 88 ? 7.090 -2.786 -10.986 1.00 96.69 88 LEU A CA 1
ATOM 699 C C . LEU A 1 88 ? 6.572 -3.855 -11.946 1.00 96.69 88 LEU A C 1
ATOM 701 O O . LEU A 1 88 ? 6.279 -3.559 -13.103 1.00 96.69 88 LEU A O 1
ATOM 705 N N . GLU A 1 89 ? 6.436 -5.071 -11.437 1.00 97.19 89 GLU A N 1
ATOM 706 C CA . GLU A 1 89 ? 5.961 -6.234 -12.183 1.00 97.19 89 GLU A CA 1
ATOM 707 C C . GLU A 1 89 ? 4.513 -6.538 -11.801 1.00 97.19 89 GLU A C 1
ATOM 709 O O . GLU A 1 89 ? 3.651 -6.657 -12.672 1.00 97.19 89 GLU A O 1
ATOM 714 N N . ASP A 1 90 ? 4.228 -6.553 -10.497 1.00 97.75 90 ASP A N 1
ATOM 715 C CA . ASP A 1 90 ? 2.943 -6.991 -9.968 1.00 97.75 90 ASP A CA 1
ATOM 716 C C . ASP A 1 90 ? 2.203 -5.903 -9.185 1.00 97.75 90 ASP A C 1
ATOM 718 O O . ASP A 1 90 ? 2.758 -5.199 -8.331 1.00 97.75 90 ASP A O 1
ATOM 722 N N . VAL A 1 91 ? 0.886 -5.849 -9.403 1.00 96.38 91 VAL A N 1
ATOM 723 C CA . VAL A 1 91 ? -0.049 -5.061 -8.597 1.00 96.38 91 VAL A CA 1
ATOM 724 C C . VAL A 1 91 ? -1.195 -5.954 -8.140 1.00 96.38 91 VAL A C 1
ATOM 726 O O . VAL A 1 91 ? -2.020 -6.385 -8.943 1.00 96.38 91 VAL A O 1
ATOM 729 N N . TYR A 1 92 ? -1.278 -6.184 -6.834 1.00 95.88 92 TYR A N 1
ATOM 730 C CA . TYR A 1 92 ? -2.356 -6.945 -6.216 1.00 95.88 92 TYR A CA 1
ATOM 731 C C . TYR A 1 92 ? -3.315 -6.013 -5.482 1.00 95.88 92 TYR A C 1
ATOM 733 O O . TYR A 1 92 ? -2.896 -5.189 -4.667 1.00 95.88 92 TYR A O 1
ATOM 741 N N . MET A 1 93 ? -4.610 -6.181 -5.735 1.00 94.00 93 MET A N 1
ATOM 742 C CA . MET A 1 93 ? -5.676 -5.462 -5.042 1.00 94.00 93 MET A CA 1
ATOM 743 C C . MET A 1 93 ? -6.593 -6.481 -4.381 1.00 94.00 93 MET A C 1
ATOM 745 O O . MET A 1 93 ? -7.169 -7.335 -5.050 1.00 94.00 93 MET A O 1
ATOM 749 N N . TYR A 1 94 ? -6.701 -6.392 -3.064 1.00 91.56 94 TYR A N 1
ATOM 750 C CA . TYR A 1 94 ? -7.507 -7.278 -2.245 1.00 91.56 94 TYR A CA 1
ATOM 751 C C . TYR A 1 94 ? -8.692 -6.512 -1.677 1.00 91.56 94 TYR A C 1
ATOM 753 O O . TYR A 1 94 ? -8.565 -5.358 -1.246 1.00 91.56 94 TYR A O 1
ATOM 761 N N . GLU A 1 95 ? -9.831 -7.196 -1.614 1.00 86.62 95 GLU A N 1
ATOM 762 C CA . GLU A 1 95 ? -10.961 -6.758 -0.804 1.00 86.62 95 GLU A CA 1
ATOM 763 C C . GLU A 1 95 ? -10.538 -6.568 0.657 1.00 86.62 95 GLU A C 1
ATOM 765 O O . GLU A 1 95 ? -9.487 -7.040 1.105 1.00 86.62 95 GLU A O 1
ATOM 770 N N . LYS A 1 96 ? -11.355 -5.837 1.414 1.00 81.38 96 LYS A N 1
ATOM 771 C CA . LYS A 1 96 ? -11.098 -5.582 2.828 1.00 81.38 96 LYS A CA 1
ATOM 772 C C . LYS A 1 96 ? -11.285 -6.879 3.619 1.00 81.38 96 LYS A C 1
ATOM 774 O O . LYS A 1 96 ? -12.422 -7.342 3.719 1.00 81.38 96 LYS A O 1
ATOM 779 N N . PRO A 1 97 ? -10.230 -7.468 4.216 1.00 77.81 97 PRO A N 1
ATOM 780 C CA . PRO A 1 97 ? -10.442 -8.574 5.138 1.00 77.81 97 PRO A CA 1
ATOM 781 C C . PRO A 1 97 ? -11.278 -8.105 6.337 1.00 77.81 97 PRO A C 1
ATOM 783 O O . PRO A 1 97 ? -11.225 -6.942 6.727 1.00 77.81 97 PRO A O 1
ATOM 786 N N . MET A 1 98 ? -12.043 -9.003 6.956 1.00 80.88 98 MET A N 1
ATOM 787 C CA . MET A 1 98 ? -12.648 -8.697 8.257 1.00 80.88 98 MET A CA 1
ATOM 788 C C . MET A 1 98 ? -11.552 -8.562 9.321 1.00 80.88 98 MET A C 1
ATOM 790 O O . MET A 1 98 ? -10.576 -9.316 9.293 1.00 80.88 98 MET A O 1
ATOM 794 N N . CYS A 1 99 ? -11.709 -7.634 10.271 1.00 84.25 99 CYS A N 1
ATOM 795 C CA . CYS A 1 99 ? -10.832 -7.601 11.442 1.00 84.25 99 CYS A CA 1
ATOM 796 C C . CYS A 1 99 ? -11.070 -8.840 12.313 1.00 84.25 99 CYS A C 1
ATOM 798 O O . CYS A 1 99 ? -12.176 -9.386 12.331 1.00 84.25 99 CYS A O 1
ATOM 800 N N . GLU A 1 100 ? -10.058 -9.255 13.076 1.00 80.88 100 GLU A N 1
ATOM 801 C CA . GLU A 1 100 ? -10.169 -10.415 13.975 1.00 80.88 100 GLU A CA 1
ATOM 802 C C . GLU A 1 100 ? -11.353 -10.278 14.941 1.00 80.88 100 GLU A C 1
ATOM 804 O O . GLU A 1 100 ? -12.125 -11.216 15.116 1.00 80.88 100 GLU A O 1
ATOM 809 N N . TYR A 1 101 ? -11.581 -9.077 15.482 1.00 81.38 101 TYR A N 1
ATOM 810 C CA . TYR A 1 101 ? -12.723 -8.815 16.360 1.00 81.38 101 TYR A CA 1
ATOM 811 C C . TYR A 1 101 ? -14.070 -9.140 15.689 1.00 81.38 101 TYR A C 1
ATOM 813 O O . TYR A 1 101 ? -14.892 -9.848 16.267 1.00 81.38 101 TYR A O 1
ATOM 821 N N . CYS A 1 102 ? -14.280 -8.689 14.450 1.00 83.50 102 CYS A N 1
ATOM 822 C CA . CYS A 1 102 ? -15.529 -8.914 13.719 1.00 83.50 102 CYS A CA 1
ATOM 823 C C . CYS A 1 102 ? -15.685 -10.348 13.213 1.00 83.50 102 CYS A C 1
ATOM 825 O O . CYS A 1 102 ? -16.810 -10.837 13.122 1.00 83.50 102 CYS A O 1
ATOM 827 N N . LYS A 1 103 ? -14.582 -11.058 12.946 1.00 81.81 103 LYS A N 1
ATOM 828 C CA . LYS A 1 103 ? -14.640 -12.497 12.645 1.00 81.81 103 LYS A CA 1
ATOM 829 C C . LYS A 1 103 ? -15.252 -13.285 13.806 1.00 81.81 103 LYS A C 1
ATOM 831 O O . LYS A 1 103 ? -16.013 -14.216 13.570 1.00 81.81 103 LYS A O 1
ATOM 836 N N . HIS A 1 104 ? -14.950 -12.898 15.047 1.00 74.00 104 HIS A N 1
ATOM 837 C CA . HIS A 1 104 ? -15.452 -13.576 16.246 1.00 74.00 104 HIS A CA 1
ATOM 838 C C . HIS A 1 104 ? -16.876 -13.172 16.654 1.00 74.00 104 HIS A C 1
ATOM 840 O O . HIS A 1 104 ? -17.527 -13.919 17.386 1.00 74.00 104 HIS A O 1
ATOM 846 N N . THR A 1 105 ? -17.378 -12.018 16.208 1.00 67.94 105 THR A N 1
ATOM 847 C CA . THR A 1 105 ? -18.738 -11.550 16.531 1.00 67.94 105 THR A CA 1
ATOM 848 C C . THR A 1 105 ? -19.776 -11.883 15.460 1.00 67.94 105 THR A C 1
ATOM 850 O O . THR A 1 105 ? -20.960 -11.883 15.775 1.00 67.94 105 THR A O 1
ATOM 853 N N . ALA A 1 106 ? -19.363 -12.247 14.240 1.00 59.38 106 ALA A N 1
ATOM 854 C CA . ALA A 1 106 ? -20.260 -12.641 13.146 1.00 59.38 106 ALA A CA 1
ATOM 855 C C . ALA A 1 106 ? -21.001 -13.988 13.357 1.00 59.38 106 ALA A C 1
ATOM 857 O O . ALA A 1 106 ? -21.798 -14.381 12.510 1.00 59.38 106 ALA A O 1
ATOM 858 N N . TRP A 1 107 ? -20.746 -14.701 14.463 1.00 49.12 107 TRP A N 1
ATOM 859 C CA . TRP A 1 107 ? -21.371 -15.988 14.826 1.00 49.12 107 TRP A CA 1
ATOM 860 C C . TRP A 1 107 ? -22.289 -15.920 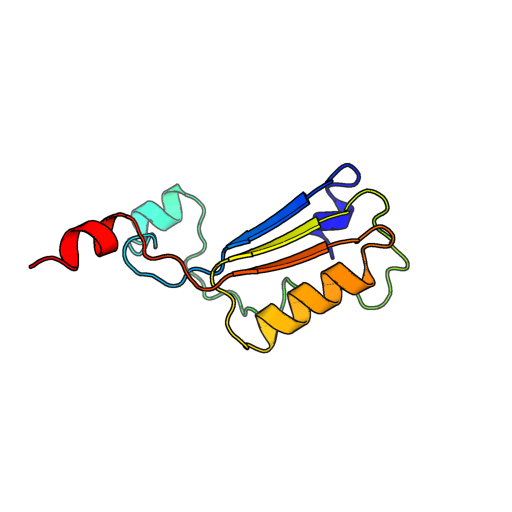16.064 1.00 49.12 107 TRP A C 1
ATOM 862 O O . TRP A 1 107 ? -22.464 -16.919 16.763 1.00 49.12 107 TRP A O 1
ATOM 872 N N . LYS A 1 108 ? -22.885 -14.761 16.354 1.00 42.28 108 LYS A N 1
ATOM 873 C CA . LYS A 1 108 ? -23.969 -14.615 17.341 1.00 42.28 108 LYS A CA 1
ATOM 874 C C . LYS A 1 108 ? -25.216 -14.052 16.680 1.00 42.28 108 LYS A C 1
ATOM 876 O O . LYS A 1 108 ? -26.309 -14.448 17.134 1.00 42.28 108 LYS A O 1
#

Sequence (108 aa):
MFILQGAPSLHELCIKVWDHLCEMTVDEQERTKYGFSNEQKDAHVLWKAPSSSDFKHHNLSMLRVFGFQCEAEIVNCIKSVMKTSAALEDVYMYEKPMCEYCKHTAWK

Radius of gyration: 16.44 Å; chains: 1; bounding box: 40×34×38 Å

InterPro domains:
  IPR044997 F-box protein, plant [PTHR32153] (1-104)

pLDDT: mean 81.78, std 13.7, range [42.28, 98.12]